Protein AF-A0A351KBN1-F1 (afdb_monomer_lite)

Secondary structure (DSSP, 8-state):
--HHHHHHHHHIIIIITGGG-TT--PPPGGGGHHHHHHHHTB-TTT-PBTT----

pLDDT: mean 90.14, std 8.83, range [52.22, 97.81]

Radius of gyration: 16.69 Å; chains: 1; bounding box: 41×30×30 Å

Foldseek 3Di:
DDPVVVVVVVCVVPPVVCVPPPPDDDDPPVVCVVVVCVVPQADPVPRDGPPPPPD

Sequence (55 aa):
DSPHYALTEEFCSEYDSPAFNPGYDSNPLGHYEALIRQFFGTNPWTGRTVGSSDA

Structure (mmCIF, N/CA/C/O backbone):
data_AF-A0A351KBN1-F1
#
_entry.id   AF-A0A351KBN1-F1
#
loop_
_atom_site.group_PDB
_atom_site.id
_atom_site.type_symbol
_atom_site.label_atom_id
_atom_site.label_alt_id
_atom_site.label_comp_id
_atom_site.label_asym_id
_atom_site.label_entity_id
_atom_site.label_seq_id
_atom_site.pdbx_PDB_ins_code
_atom_site.Cartn_x
_atom_site.Cartn_y
_atom_site.Cartn_z
_atom_site.occupancy
_atom_site.B_iso_or_equiv
_atom_site.auth_seq_id
_atom_site.auth_comp_id
_atom_site.auth_asym_id
_atom_site.auth_atom_id
_atom_site.pdbx_PDB_model_num
ATOM 1 N N . ASP A 1 1 ? 6.461 19.179 15.444 1.00 77.75 1 ASP A N 1
ATOM 2 C CA . ASP A 1 1 ? 6.558 17.988 14.587 1.00 77.75 1 ASP A CA 1
ATOM 3 C C . ASP A 1 1 ? 5.377 17.071 14.747 1.00 77.75 1 ASP A C 1
ATOM 5 O O . ASP A 1 1 ? 4.861 16.924 15.849 1.00 77.75 1 ASP A O 1
ATOM 9 N N . SER A 1 2 ? 4.945 16.499 13.628 1.00 90.25 2 SER A N 1
ATOM 10 C CA . SER A 1 2 ? 3.935 15.451 13.575 1.00 90.25 2 SER A CA 1
ATOM 11 C C . SER A 1 2 ? 4.639 14.127 13.274 1.00 90.25 2 SER A C 1
ATOM 13 O O . SER A 1 2 ? 5.454 14.100 12.349 1.00 90.25 2 SER A O 1
ATOM 15 N N . PRO A 1 3 ? 4.324 13.024 13.977 1.00 89.12 3 PRO A N 1
ATOM 16 C CA . PRO A 1 3 ? 4.883 11.707 13.657 1.00 89.12 3 PRO A CA 1
ATOM 17 C C . PRO A 1 3 ? 4.551 11.263 12.224 1.00 89.12 3 PRO A C 1
ATOM 19 O O . PRO A 1 3 ? 5.243 10.425 11.656 1.00 89.12 3 PRO A O 1
ATOM 22 N N . HIS A 1 4 ? 3.526 11.858 11.609 1.00 93.44 4 HIS A N 1
ATOM 23 C CA . HIS A 1 4 ? 3.142 11.573 10.233 1.00 93.44 4 HIS A CA 1
ATOM 24 C C . HIS A 1 4 ? 4.187 12.019 9.207 1.00 93.44 4 HIS A C 1
ATOM 26 O O . HIS A 1 4 ? 4.256 11.409 8.153 1.00 93.44 4 HIS A O 1
ATOM 32 N N . TYR A 1 5 ? 5.022 13.026 9.491 1.00 94.50 5 TYR A N 1
ATOM 33 C CA . TYR A 1 5 ? 6.031 13.473 8.522 1.00 94.50 5 TYR A CA 1
ATOM 34 C C . TYR A 1 5 ? 7.132 12.434 8.301 1.00 94.50 5 TYR A C 1
ATOM 36 O O . TYR A 1 5 ? 7.483 12.171 7.156 1.00 94.50 5 TYR A O 1
ATOM 44 N N . ALA A 1 6 ? 7.607 11.796 9.374 1.00 94.00 6 ALA A N 1
ATOM 45 C CA . ALA A 1 6 ? 8.593 10.720 9.273 1.00 94.00 6 ALA A CA 1
ATOM 46 C C . ALA A 1 6 ? 8.008 9.491 8.553 1.00 94.00 6 ALA A C 1
ATOM 48 O O . ALA A 1 6 ? 8.660 8.903 7.699 1.00 94.00 6 ALA A O 1
ATOM 49 N N . LEU A 1 7 ? 6.744 9.151 8.840 1.00 95.81 7 LEU A N 1
ATOM 50 C CA . LEU A 1 7 ? 6.043 8.063 8.149 1.00 95.81 7 LEU A CA 1
ATOM 51 C C . LEU A 1 7 ? 5.835 8.356 6.659 1.00 95.81 7 LEU A C 1
ATOM 53 O O . LEU A 1 7 ? 5.912 7.444 5.844 1.00 95.81 7 LEU A O 1
ATOM 57 N N . THR A 1 8 ? 5.580 9.614 6.289 1.00 96.00 8 THR A N 1
ATOM 58 C CA . THR A 1 8 ? 5.498 10.011 4.879 1.00 96.00 8 THR A CA 1
ATOM 59 C C . THR A 1 8 ? 6.843 9.842 4.183 1.00 96.00 8 THR A C 1
ATOM 61 O O . THR A 1 8 ? 6.875 9.348 3.062 1.00 96.00 8 THR A O 1
ATOM 64 N N . GLU A 1 9 ? 7.945 10.225 4.831 1.00 95.75 9 GLU A N 1
ATOM 65 C CA . GLU A 1 9 ? 9.289 10.054 4.270 1.00 95.75 9 GLU A CA 1
ATOM 66 C C . GLU A 1 9 ? 9.605 8.575 4.009 1.00 95.75 9 GLU A C 1
ATOM 68 O O .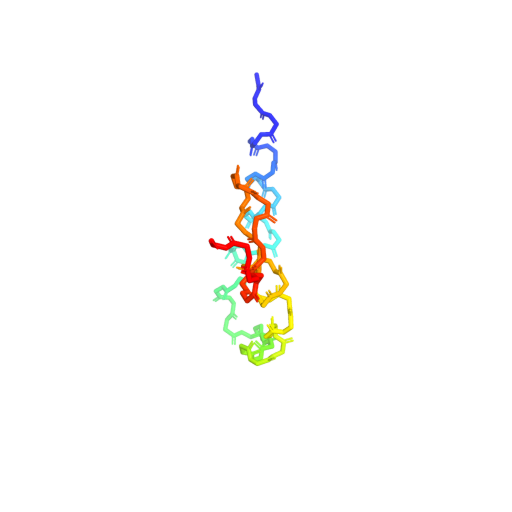 GLU A 1 9 ? 9.967 8.224 2.887 1.00 95.75 9 GLU A O 1
ATOM 73 N N . GLU A 1 10 ? 9.368 7.708 4.999 1.00 96.00 10 GLU A N 1
ATOM 74 C CA . GLU A 1 10 ? 9.518 6.252 4.864 1.00 96.00 10 GLU A CA 1
ATOM 75 C C . GLU A 1 10 ? 8.605 5.685 3.767 1.00 96.00 10 GLU A C 1
ATOM 77 O O . GLU A 1 10 ? 9.029 4.878 2.940 1.00 96.00 10 GLU A O 1
ATOM 82 N N . PHE A 1 11 ? 7.347 6.136 3.705 1.00 96.50 11 PHE A N 1
ATOM 83 C CA . PHE A 1 11 ? 6.418 5.683 2.675 1.00 96.50 11 PHE A CA 1
ATOM 84 C C . PHE A 1 11 ? 6.910 6.039 1.266 1.00 96.50 11 PHE A C 1
ATOM 86 O O . PHE A 1 11 ? 6.868 5.211 0.351 1.00 96.50 11 PHE A O 1
ATOM 93 N N . CYS A 1 12 ? 7.398 7.269 1.097 1.00 96.19 12 CYS A N 1
ATOM 94 C CA . CYS A 1 12 ? 7.911 7.756 -0.172 1.00 96.19 12 CYS A CA 1
ATOM 95 C C . CYS A 1 12 ? 9.185 7.024 -0.613 1.00 96.19 12 CYS A C 1
ATOM 97 O O . CYS A 1 12 ? 9.336 6.770 -1.814 1.00 96.19 12 CYS A O 1
ATOM 99 N N . SER A 1 13 ? 10.087 6.692 0.320 1.00 95.38 13 SER A N 1
ATOM 100 C CA . SER A 1 13 ? 11.336 5.989 0.009 1.00 95.38 13 SER A CA 1
ATOM 101 C C . SER A 1 13 ? 11.117 4.512 -0.312 1.00 95.38 13 SER A C 1
ATOM 103 O O . SER A 1 13 ? 11.672 4.021 -1.293 1.00 95.38 13 SER A O 1
ATOM 105 N N . GLU A 1 14 ? 10.296 3.819 0.478 1.00 94.06 14 GLU A N 1
ATOM 106 C CA . GLU A 1 14 ? 10.174 2.358 0.412 1.00 94.06 14 GLU A CA 1
ATOM 107 C C . GLU A 1 14 ? 9.069 1.874 -0.534 1.00 94.06 14 GLU A C 1
ATOM 109 O O . GLU A 1 14 ? 9.185 0.792 -1.109 1.00 94.06 14 GLU A O 1
ATOM 114 N N . TYR A 1 15 ? 7.997 2.653 -0.719 1.00 92.69 15 TYR A N 1
ATOM 115 C CA . TYR A 1 15 ? 6.802 2.174 -1.424 1.00 92.69 15 TYR A CA 1
ATOM 116 C C . TYR A 1 15 ? 6.421 3.045 -2.625 1.00 92.69 15 TYR A C 1
ATOM 118 O O . TYR A 1 15 ? 6.314 2.518 -3.730 1.00 92.69 15 TYR A O 1
ATOM 126 N N . ASP A 1 16 ? 6.249 4.360 -2.449 1.00 95.06 16 ASP A N 1
ATOM 127 C CA . ASP A 1 16 ? 5.734 5.237 -3.518 1.00 95.06 16 ASP A CA 1
ATOM 128 C C . ASP A 1 16 ? 6.715 5.363 -4.692 1.00 95.06 16 ASP A C 1
ATOM 130 O O . ASP A 1 16 ? 6.374 5.048 -5.831 1.00 95.06 16 ASP A O 1
ATOM 134 N N . SER A 1 17 ? 7.968 5.752 -4.426 1.00 92.31 17 SER A N 1
ATOM 135 C CA . SER A 1 17 ? 8.963 5.928 -5.495 1.00 92.31 17 SER A CA 1
ATOM 136 C C . SER A 1 17 ? 9.303 4.609 -6.216 1.00 92.31 17 SER A C 1
ATOM 138 O O . SER A 1 17 ? 9.330 4.605 -7.452 1.00 92.31 17 SER A O 1
ATOM 140 N N . PRO A 1 18 ? 9.536 3.473 -5.518 1.00 92.38 18 PRO A N 1
ATOM 141 C CA . PRO A 1 18 ? 9.862 2.203 -6.173 1.00 92.38 18 PRO A CA 1
ATOM 142 C C . PRO A 1 18 ? 8.724 1.597 -7.001 1.00 92.38 18 PRO A C 1
ATOM 144 O O . PRO A 1 18 ? 9.008 0.881 -7.962 1.00 92.38 18 PRO A O 1
ATOM 147 N N . ALA A 1 19 ? 7.457 1.895 -6.688 1.00 91.44 19 ALA A N 1
ATOM 148 C CA . ALA A 1 19 ? 6.298 1.343 -7.399 1.00 91.44 19 ALA A CA 1
ATOM 149 C C . ALA A 1 19 ? 6.262 1.694 -8.900 1.00 91.44 19 ALA A C 1
ATOM 151 O O . ALA A 1 19 ? 5.614 0.998 -9.682 1.00 91.44 19 ALA A O 1
ATOM 152 N N . PHE A 1 20 ? 6.974 2.744 -9.318 1.00 89.25 20 PHE A N 1
ATOM 153 C CA . PHE A 1 20 ? 7.077 3.162 -10.720 1.00 89.25 20 PHE A CA 1
ATOM 154 C C . PHE A 1 20 ? 8.265 2.544 -11.469 1.00 89.25 20 PHE A C 1
ATOM 156 O O . PHE A 1 20 ? 8.459 2.834 -12.651 1.00 89.25 20 PHE A O 1
ATOM 163 N N . ASN A 1 21 ? 9.077 1.705 -10.820 1.00 93.00 21 ASN A N 1
ATOM 164 C CA . ASN A 1 21 ? 10.184 1.024 -11.480 1.00 93.00 21 ASN A CA 1
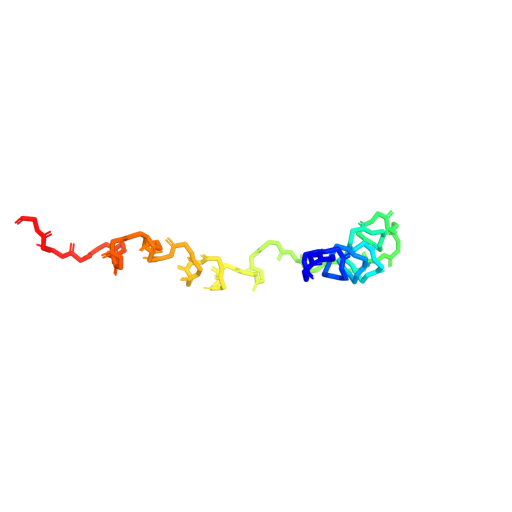ATOM 165 C C . ASN A 1 21 ? 9.646 -0.056 -12.445 1.00 93.00 21 ASN A C 1
ATOM 167 O O . ASN A 1 21 ? 9.072 -1.044 -11.987 1.00 93.00 21 ASN A O 1
ATOM 171 N N . PRO A 1 22 ? 9.876 0.061 -13.768 1.00 92.25 22 PRO A N 1
ATOM 172 C CA . PRO A 1 22 ? 9.359 -0.900 -14.744 1.00 92.25 22 PRO A CA 1
ATOM 173 C C . PRO A 1 22 ? 9.981 -2.300 -14.622 1.00 92.25 22 PRO A C 1
ATOM 175 O O . PRO A 1 22 ? 9.449 -3.249 -15.189 1.00 92.25 22 PRO A O 1
ATOM 178 N N . GLY A 1 23 ? 11.113 -2.432 -13.923 1.00 93.56 23 GLY A N 1
ATOM 179 C CA . GLY A 1 23 ? 11.761 -3.711 -13.630 1.00 93.56 23 GLY A CA 1
ATOM 180 C C . GLY A 1 23 ? 11.388 -4.313 -12.273 1.00 93.56 23 GLY A C 1
ATOM 181 O O . GLY A 1 23 ? 11.954 -5.341 -11.910 1.00 93.56 23 GLY A O 1
ATOM 182 N N . TYR A 1 24 ? 10.500 -3.678 -11.502 1.00 88.31 24 TYR A N 1
ATOM 183 C CA . TYR 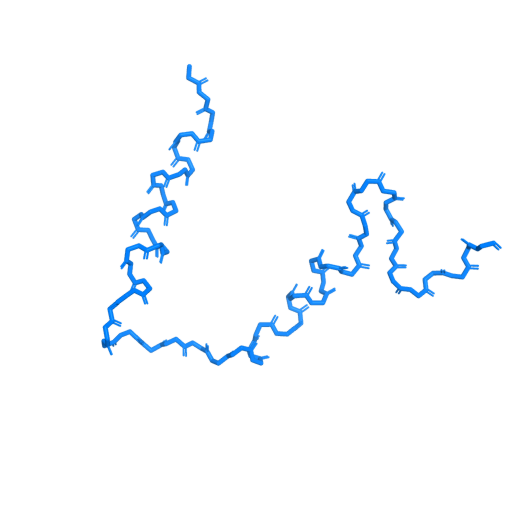A 1 24 ? 10.043 -4.208 -10.221 1.00 88.31 24 TYR A CA 1
ATOM 184 C C . TYR A 1 24 ? 8.953 -5.264 -10.438 1.00 88.31 24 TYR A C 1
ATOM 186 O O . TYR A 1 24 ? 7.938 -4.997 -11.082 1.00 88.31 24 TYR A O 1
ATOM 194 N N . ASP A 1 25 ? 9.168 -6.468 -9.906 1.00 90.81 25 ASP A N 1
ATOM 195 C CA . ASP A 1 25 ? 8.199 -7.563 -9.988 1.00 90.81 25 ASP A CA 1
ATOM 196 C C . ASP A 1 25 ? 7.186 -7.456 -8.841 1.00 90.81 25 ASP A C 1
ATOM 198 O O . ASP A 1 25 ? 7.431 -7.890 -7.713 1.00 90.81 25 ASP A O 1
ATOM 202 N N . SER A 1 26 ? 6.057 -6.811 -9.126 1.00 90.00 26 SER A N 1
ATOM 203 C CA . SER A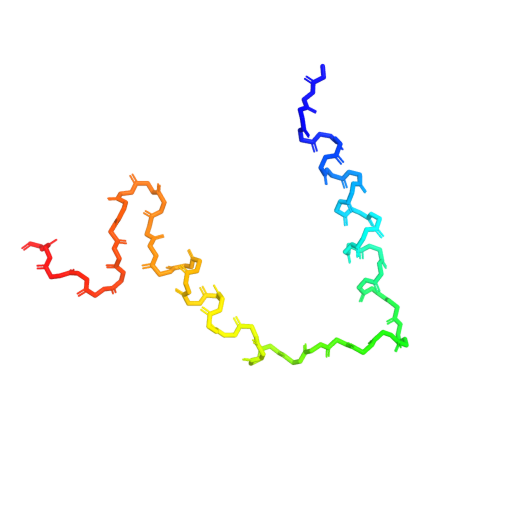 1 26 ? 4.952 -6.680 -8.179 1.00 90.00 26 SER A CA 1
ATOM 204 C C . SER A 1 26 ? 4.117 -7.953 -8.133 1.00 90.00 26 SER A C 1
ATOM 206 O O . SER A 1 26 ? 3.709 -8.490 -9.165 1.00 90.00 26 SER A O 1
ATOM 208 N N . ASN A 1 27 ? 3.739 -8.375 -6.926 1.00 93.50 27 ASN A N 1
ATOM 209 C CA . ASN A 1 27 ? 2.741 -9.428 -6.782 1.00 93.50 27 ASN A CA 1
ATOM 210 C C . ASN A 1 27 ? 1.412 -9.019 -7.452 1.00 93.50 27 ASN A C 1
ATOM 212 O O . ASN A 1 27 ? 1.013 -7.851 -7.389 1.00 93.50 27 ASN A O 1
ATOM 216 N N . PRO A 1 28 ? 0.660 -9.973 -8.030 1.00 95.06 28 PRO A N 1
ATOM 217 C CA . PRO A 1 28 ? -0.678 -9.698 -8.535 1.00 95.06 28 PRO A CA 1
ATOM 218 C C . PRO A 1 28 ? -1.632 -9.353 -7.384 1.00 95.06 28 PRO A C 1
ATOM 220 O O . PRO A 1 28 ? -1.461 -9.821 -6.260 1.00 95.06 28 PRO A O 1
ATOM 223 N N . LEU A 1 29 ? -2.713 -8.622 -7.677 1.00 94.69 29 LEU A N 1
ATOM 224 C CA . LEU A 1 29 ? -3.699 -8.201 -6.669 1.00 94.69 29 LEU A CA 1
ATOM 225 C C . LEU A 1 29 ? -4.234 -9.364 -5.810 1.00 94.69 29 LEU A C 1
ATOM 227 O O . LEU A 1 29 ? -4.412 -9.207 -4.604 1.00 94.69 29 LEU A O 1
ATOM 231 N N . GLY A 1 30 ? -4.443 -10.540 -6.413 1.00 97.81 30 GLY A N 1
ATOM 232 C CA . GLY A 1 30 ? -4.933 -11.731 -5.711 1.00 97.81 3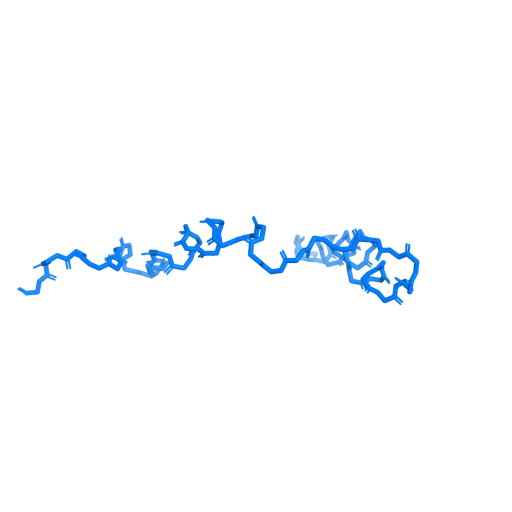0 GLY A CA 1
ATOM 233 C C . GLY A 1 30 ? -4.025 -12.206 -4.571 1.00 97.81 30 GLY A C 1
ATOM 234 O O . GLY A 1 30 ? -4.522 -12.766 -3.599 1.00 97.81 30 GLY A O 1
ATOM 235 N N . HIS A 1 31 ? -2.719 -11.917 -4.626 1.00 97.69 31 HIS A N 1
ATOM 236 C CA . HIS A 1 31 ? -1.789 -12.206 -3.529 1.00 97.69 31 HIS A CA 1
ATOM 237 C C . HIS A 1 31 ? -2.212 -11.520 -2.218 1.00 97.69 31 HIS A C 1
ATOM 239 O O . HIS A 1 31 ? -2.025 -12.069 -1.135 1.00 97.69 31 HIS A O 1
ATOM 245 N N . TYR A 1 32 ? -2.830 -10.339 -2.315 1.00 97.31 32 TYR A N 1
ATOM 246 C CA . TYR A 1 32 ? -3.200 -9.507 -1.172 1.00 97.31 32 TYR A CA 1
ATOM 247 C C . TYR A 1 32 ? -4.654 -9.687 -0.717 1.00 97.31 32 TYR A C 1
ATOM 249 O O . TYR A 1 32 ? -5.073 -9.042 0.243 1.00 97.31 32 TYR A O 1
ATOM 257 N N . GLU A 1 33 ? -5.442 -10.552 -1.363 1.00 97.44 33 GLU A N 1
ATOM 258 C CA . GLU A 1 33 ? -6.887 -10.648 -1.123 1.00 97.44 33 GLU A CA 1
ATOM 259 C C . GLU A 1 33 ? -7.230 -10.909 0.353 1.00 97.44 33 GLU A C 1
ATOM 261 O O . GLU A 1 33 ? -8.110 -10.251 0.912 1.00 97.44 33 GLU A O 1
ATOM 266 N N . ALA A 1 34 ? -6.510 -11.823 1.008 1.00 96.38 34 ALA A N 1
ATOM 267 C CA . ALA A 1 34 ? -6.732 -12.140 2.418 1.00 96.38 34 ALA A CA 1
ATOM 268 C C . ALA A 1 34 ? -6.494 -10.924 3.333 1.00 96.38 34 ALA A C 1
ATOM 270 O O . ALA A 1 34 ? -7.310 -10.647 4.213 1.00 96.38 34 ALA A O 1
ATOM 271 N N . LEU A 1 35 ? -5.425 -10.160 3.081 1.00 96.31 35 LEU A N 1
ATOM 272 C CA . LEU A 1 35 ? -5.092 -8.948 3.836 1.00 96.31 35 LEU A CA 1
ATOM 273 C C . LEU A 1 35 ? -6.131 -7.846 3.617 1.00 96.31 35 LEU A C 1
ATOM 275 O O . LEU A 1 35 ? -6.567 -7.209 4.573 1.00 96.31 35 LEU A O 1
ATOM 279 N N . ILE A 1 36 ? -6.580 -7.658 2.374 1.00 95.00 36 ILE A N 1
ATOM 280 C CA . ILE A 1 36 ? -7.622 -6.684 2.028 1.00 95.00 36 ILE A CA 1
ATOM 281 C C . ILE A 1 36 ? -8.926 -7.036 2.754 1.00 95.00 36 ILE A C 1
ATOM 283 O O . ILE A 1 36 ? -9.529 -6.179 3.400 1.00 95.00 36 ILE A O 1
ATOM 287 N N . ARG A 1 37 ? -9.348 -8.306 2.709 1.00 94.25 37 ARG A N 1
ATOM 288 C CA . ARG A 1 37 ? -10.552 -8.773 3.413 1.00 94.25 37 ARG A CA 1
ATOM 289 C C . ARG A 1 37 ? -10.440 -8.612 4.924 1.00 94.25 37 ARG A C 1
ATOM 291 O O . ARG A 1 37 ? -11.430 -8.263 5.553 1.00 94.25 37 ARG A O 1
ATOM 298 N N . GLN A 1 38 ? -9.262 -8.836 5.500 1.00 91.38 38 GLN A N 1
ATOM 299 C CA . GLN A 1 38 ? -9.026 -8.611 6.923 1.00 91.38 38 GLN A CA 1
ATOM 300 C C . GLN A 1 38 ? -9.133 -7.123 7.278 1.00 91.38 38 GLN A C 1
ATOM 302 O O . GLN A 1 38 ? -9.850 -6.769 8.211 1.00 91.38 38 GLN A O 1
ATOM 307 N N . PHE A 1 39 ? -8.448 -6.255 6.532 1.00 93.06 39 PHE A N 1
ATOM 308 C CA . PHE A 1 39 ? -8.392 -4.822 6.814 1.00 93.06 39 PHE A CA 1
ATOM 309 C C . PHE A 1 39 ? -9.765 -4.151 6.676 1.00 93.06 39 PHE A C 1
ATOM 311 O O . PHE A 1 39 ? -10.187 -3.408 7.557 1.00 93.06 39 PHE A O 1
ATOM 318 N N . PHE A 1 40 ? -10.496 -4.458 5.601 1.00 91.94 40 PHE A N 1
ATOM 319 C CA . PHE A 1 40 ? -11.830 -3.901 5.344 1.00 91.94 40 PHE A CA 1
ATOM 320 C C . PHE A 1 40 ? -12.971 -4.724 5.951 1.00 91.94 40 PHE A C 1
ATOM 322 O O . PHE A 1 40 ? -14.134 -4.328 5.867 1.00 91.94 40 PHE A O 1
ATOM 329 N N . GLY A 1 41 ? -12.660 -5.867 6.561 1.00 93.12 41 GLY A N 1
ATOM 330 C CA . GLY A 1 41 ? -13.646 -6.767 7.150 1.00 93.12 41 GLY A CA 1
ATOM 331 C C . GLY A 1 41 ? -14.334 -6.180 8.376 1.00 93.12 41 GLY A C 1
ATOM 332 O O . GLY A 1 41 ? -15.442 -6.601 8.692 1.00 93.12 41 GLY A O 1
ATOM 333 N N . THR A 1 42 ? -13.723 -5.188 9.026 1.00 92.75 42 THR A N 1
ATOM 334 C CA . THR A 1 42 ? -14.236 -4.559 10.244 1.00 92.75 42 THR A CA 1
ATOM 335 C C . THR A 1 42 ? -14.330 -3.053 10.066 1.00 92.75 42 THR A C 1
ATOM 337 O O . THR A 1 42 ? -13.377 -2.391 9.665 1.00 92.75 42 THR A O 1
ATOM 340 N N . ASN A 1 43 ? -15.487 -2.487 10.398 1.00 89.88 43 ASN A N 1
ATOM 341 C CA . ASN A 1 43 ? -15.665 -1.044 10.405 1.00 89.88 43 ASN A CA 1
ATOM 342 C C . ASN A 1 43 ? -14.849 -0.426 11.563 1.00 89.88 43 ASN A C 1
ATOM 344 O O . ASN A 1 43 ? -15.113 -0.758 12.720 1.00 89.88 43 ASN A O 1
ATOM 348 N N . PRO A 1 44 ? -13.907 0.498 11.296 1.00 88.81 44 PRO A N 1
ATOM 349 C CA . PRO A 1 44 ? -12.988 1.006 12.320 1.00 88.81 44 PRO A CA 1
ATOM 350 C C . PRO A 1 44 ? -13.656 1.925 13.352 1.00 88.81 44 PRO A C 1
ATOM 352 O O . PRO A 1 44 ? -13.081 2.188 14.402 1.00 88.81 44 PRO A O 1
ATOM 355 N N . TRP A 1 45 ? -14.870 2.405 13.078 1.00 89.88 45 TRP A N 1
ATOM 356 C CA . TRP A 1 45 ? -15.602 3.322 13.956 1.00 89.88 45 TRP A CA 1
ATOM 357 C C . TRP A 1 45 ? -16.598 2.610 14.866 1.00 89.88 45 TRP A C 1
ATOM 359 O O . TRP A 1 45 ? -16.909 3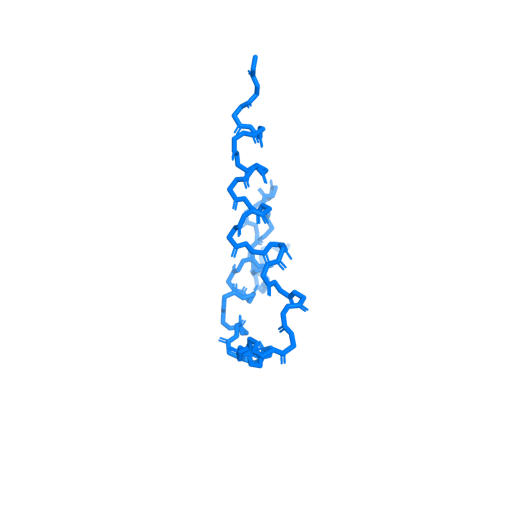.093 15.947 1.00 89.88 45 TRP A O 1
ATOM 369 N N . THR A 1 46 ? -17.115 1.467 14.420 1.00 90.19 46 THR A N 1
ATOM 370 C CA . THR A 1 46 ? -18.169 0.714 15.119 1.00 90.19 46 THR A CA 1
ATOM 371 C C . THR A 1 46 ? -17.705 -0.661 15.586 1.00 90.19 46 THR A C 1
ATOM 373 O O . THR A 1 46 ? -18.426 -1.326 16.320 1.00 90.19 46 THR A O 1
ATOM 376 N N . GLY A 1 47 ? -16.536 -1.124 15.133 1.00 88.12 47 GLY A N 1
ATOM 377 C CA . GLY A 1 47 ? -16.037 -2.474 15.394 1.00 88.12 47 GLY A CA 1
ATOM 378 C C . GLY A 1 47 ? -16.852 -3.580 14.718 1.00 88.12 47 GLY A C 1
ATOM 379 O O . GLY A 1 47 ? -16.562 -4.756 14.917 1.00 88.12 47 GLY A O 1
ATOM 380 N N . ARG A 1 48 ? -17.871 -3.239 13.916 1.00 86.88 48 ARG A N 1
ATOM 381 C CA . ARG A 1 48 ? -18.754 -4.228 13.300 1.00 86.88 48 ARG A CA 1
ATOM 382 C C . ARG A 1 48 ? -18.050 -4.930 12.145 1.00 86.88 48 ARG A C 1
ATOM 384 O O . ARG A 1 48 ? -17.625 -4.275 11.191 1.00 86.88 48 ARG A O 1
ATOM 391 N N . THR A 1 49 ? -17.984 -6.254 12.208 1.00 89.62 49 THR A N 1
ATOM 392 C CA . THR A 1 49 ? -17.478 -7.092 11.116 1.00 89.62 49 THR A CA 1
ATOM 393 C C . THR A 1 49 ? -18.566 -7.338 10.070 1.00 89.62 49 THR A C 1
ATOM 395 O O . THR A 1 49 ? -19.742 -7.510 10.405 1.00 89.62 49 THR A O 1
ATOM 398 N N . VAL A 1 50 ? -18.188 -7.346 8.792 1.00 79.31 50 VAL A N 1
ATOM 399 C CA . VAL A 1 50 ? -19.080 -7.690 7.677 1.00 79.31 50 VAL A CA 1
ATOM 400 C C . VAL A 1 50 ? -19.674 -9.082 7.921 1.00 79.31 50 VAL A C 1
ATOM 402 O O . VAL A 1 50 ? -18.941 -10.059 8.033 1.00 79.31 50 VAL A O 1
ATOM 405 N N . GLY A 1 51 ? -21.005 -9.165 8.016 1.00 75.44 51 GLY A N 1
ATOM 406 C CA . GLY A 1 51 ? -21.731 -10.414 8.281 1.00 75.44 51 GLY A CA 1
ATOM 407 C C . GLY A 1 51 ? -22.135 -10.651 9.742 1.00 75.44 51 GLY A C 1
ATOM 408 O O . GLY A 1 51 ? -22.811 -11.642 10.000 1.00 75.44 51 GLY A O 1
ATOM 409 N N . SER A 1 52 ? -21.787 -9.761 10.685 1.00 74.44 52 SER A N 1
ATOM 410 C CA . SER A 1 52 ? -22.348 -9.824 12.044 1.00 74.44 52 SER A CA 1
ATOM 411 C C . SER A 1 52 ? -23.854 -9.533 12.014 1.00 74.44 52 SER A C 1
ATOM 413 O O . SER A 1 52 ? -24.276 -8.509 11.470 1.00 74.44 52 SER A O 1
ATOM 415 N N . SER A 1 53 ? -24.653 -10.444 12.573 1.00 67.38 53 SER A N 1
ATOM 416 C CA . SER A 1 53 ? -26.124 -10.444 12.554 1.00 67.38 53 SER A CA 1
ATOM 417 C C . SER A 1 53 ? -26.778 -9.515 13.580 1.00 67.38 53 SER A C 1
ATOM 419 O O . SER A 1 53 ? -27.989 -9.585 13.763 1.00 67.38 53 SER A O 1
ATOM 421 N N . ASP A 1 54 ? -26.009 -8.657 14.246 1.00 62.00 54 ASP A N 1
ATOM 422 C CA . ASP A 1 54 ? -26.545 -7.710 15.224 1.00 62.00 54 ASP A CA 1
ATOM 423 C C . ASP A 1 54 ? -27.172 -6.504 14.499 1.00 62.00 54 ASP A C 1
ATOM 425 O O . ASP A 1 54 ? -26.530 -5.471 14.268 1.00 62.00 54 ASP A O 1
ATOM 429 N N . ALA A 1 55 ? -28.426 -6.689 14.082 1.00 52.22 55 ALA A N 1
ATOM 430 C CA . ALA A 1 55 ? -29.360 -5.673 13.604 1.00 52.22 55 ALA A CA 1
ATOM 431 C C . ALA A 1 55 ? -30.645 -5.730 14.437 1.00 52.22 55 ALA A C 1
ATOM 433 O O . ALA A 1 55 ? -31.112 -6.858 14.716 1.00 52.22 55 ALA A O 1
#